Protein AF-D0NCI1-F1 (afdb_monomer_lite)

Secondary structure (DSSP, 8-state):
-GGGEEEEEEETTTTEEEEEESSHHHHHHTTT-EEEETTEEEEP---S----S-GGGG-B-TTS-B------EEEEEE---TTS-HHHHHHHHHHH--S-EEEEE-S---TT-----EEEEEESSSS--GGGTT--EEEETTEEEEEE-GGGTTPPBPTTT--BS-----

Foldseek 3Di:
DVVQFPDWDADPVVRDIDTHGPDPVVVVVQAQPWDDDPNDTDGDHDPDDPDDDDPQVPPADPVRDHPPPQQWWKKKKFACWPPNPVVVVVVVVVVQFVFDKDKAQPDDDDVPRHTRTIIMITTSDNDPRPSCVPPQWDQDVNATTGIDGCVCPPFDADRHRSDTDDPPPD

Structure (mmCIF, N/CA/C/O backbone):
data_AF-D0NCI1-F1
#
_entry.id   AF-D0NCI1-F1
#
loop_
_atom_site.group_PDB
_atom_site.id
_atom_site.type_symbol
_atom_site.label_atom_id
_atom_site.label_alt_id
_atom_site.label_comp_id
_atom_site.label_asym_id
_atom_site.label_entity_id
_atom_site.label_seq_id
_atom_site.pdbx_PDB_ins_code
_atom_site.Cartn_x
_atom_site.Cartn_y
_atom_site.Cartn_z
_atom_site.occupancy
_atom_site.B_iso_or_equiv
_atom_site.auth_seq_id
_atom_site.auth_comp_id
_atom_site.auth_asym_id
_atom_site.auth_atom_id
_atom_site.pdbx_PDB_model_num
ATOM 1 N N . MET A 1 1 ? 16.365 -16.201 -37.118 1.00 74.31 1 MET A N 1
ATOM 2 C CA . MET A 1 1 ? 15.978 -14.998 -36.344 1.00 74.31 1 MET A CA 1
ATOM 3 C C . MET A 1 1 ? 14.485 -14.977 -36.038 1.00 74.31 1 MET A C 1
ATOM 5 O O . MET A 1 1 ? 14.147 -15.007 -34.867 1.00 74.31 1 MET A O 1
ATOM 9 N N . LEU A 1 2 ? 13.597 -14.962 -37.043 1.00 81.00 2 LEU A N 1
ATOM 10 C CA . LEU A 1 2 ? 12.142 -14.866 -36.818 1.00 81.00 2 LEU A CA 1
ATOM 11 C C . LEU A 1 2 ? 11.566 -16.029 -35.993 1.00 81.00 2 LEU A C 1
ATOM 13 O O . LEU A 1 2 ? 10.721 -15.796 -35.144 1.00 81.00 2 LEU A O 1
ATOM 17 N N . SER A 1 3 ? 12.086 -17.247 -36.166 1.00 83.88 3 SER A N 1
ATOM 18 C CA . SER A 1 3 ? 11.703 -18.429 -35.376 1.00 83.88 3 SER A CA 1
ATOM 19 C C . SER A 1 3 ? 12.069 -18.355 -33.888 1.00 83.88 3 SER A C 1
ATOM 21 O O . SER A 1 3 ? 11.534 -19.116 -33.093 1.00 83.88 3 SER A O 1
ATOM 23 N N . LEU A 1 4 ? 12.989 -17.460 -33.513 1.00 85.38 4 LEU A N 1
ATOM 24 C CA . LEU A 1 4 ? 13.450 -17.261 -32.134 1.00 85.38 4 LEU A CA 1
ATOM 25 C C . LEU A 1 4 ? 12.871 -15.983 -31.514 1.00 85.38 4 LEU A C 1
ATOM 27 O O . LEU A 1 4 ? 13.030 -15.746 -30.316 1.00 85.38 4 LEU A O 1
ATOM 31 N N . ALA A 1 5 ? 12.222 -15.141 -32.322 1.00 84.62 5 ALA A N 1
ATOM 32 C CA . ALA A 1 5 ? 11.579 -13.933 -31.842 1.00 84.62 5 ALA A CA 1
ATOM 33 C C . ALA A 1 5 ? 10.303 -14.314 -31.084 1.00 84.62 5 ALA A C 1
ATOM 35 O O . ALA A 1 5 ? 9.401 -14.944 -31.627 1.00 84.62 5 ALA A O 1
ATOM 36 N N . LYS A 1 6 ? 10.217 -13.893 -29.823 1.00 88.00 6 LYS A N 1
ATOM 37 C CA . LYS A 1 6 ? 9.025 -14.045 -28.986 1.00 88.00 6 LYS A CA 1
ATOM 38 C C . LYS A 1 6 ? 7.873 -13.199 -29.514 1.00 88.00 6 LYS A C 1
ATOM 40 O O . LYS A 1 6 ? 6.718 -13.611 -29.510 1.00 88.00 6 LYS A O 1
ATOM 45 N N . THR A 1 7 ? 8.179 -11.962 -29.889 1.00 88.62 7 THR A N 1
ATOM 46 C CA . THR A 1 7 ? 7.194 -10.992 -30.367 1.00 88.62 7 THR A CA 1
ATOM 47 C C . THR A 1 7 ? 7.890 -9.997 -31.278 1.00 88.62 7 THR A C 1
ATOM 49 O O . THR A 1 7 ? 9.068 -9.690 -31.092 1.00 88.62 7 THR A O 1
ATOM 52 N N . ILE A 1 8 ? 7.159 -9.481 -32.258 1.00 89.06 8 ILE A N 1
ATOM 53 C CA . ILE A 1 8 ? 7.624 -8.429 -33.153 1.00 89.06 8 ILE A CA 1
ATOM 54 C C . ILE A 1 8 ? 6.585 -7.319 -33.099 1.00 89.06 8 ILE A C 1
ATOM 56 O O . ILE A 1 8 ? 5.395 -7.591 -33.245 1.00 89.06 8 ILE A O 1
ATOM 60 N N . SER A 1 9 ? 7.013 -6.084 -32.855 1.00 85.88 9 SER A N 1
ATOM 61 C CA . SER A 1 9 ? 6.104 -4.939 -32.835 1.00 85.88 9 SER A CA 1
ATOM 62 C C . SER A 1 9 ? 6.635 -3.786 -33.671 1.00 85.88 9 SER A C 1
ATOM 64 O O . SER A 1 9 ? 7.842 -3.582 -33.803 1.00 85.88 9 SER A O 1
ATOM 66 N N . TYR A 1 10 ? 5.710 -3.025 -34.245 1.00 85.50 10 TYR A N 1
ATOM 67 C CA . TYR A 1 10 ? 6.016 -1.806 -34.974 1.00 85.50 10 TYR A CA 1
ATOM 68 C C . TYR A 1 10 ? 5.651 -0.588 -34.125 1.00 85.50 10 TYR A C 1
ATOM 70 O O . TYR A 1 10 ? 4.520 -0.457 -33.655 1.00 85.50 10 TYR A O 1
ATOM 78 N N . ASN A 1 11 ? 6.611 0.313 -33.931 1.00 81.12 11 ASN A N 1
ATOM 79 C CA . ASN A 1 11 ? 6.400 1.600 -33.289 1.00 81.12 11 ASN A CA 1
ATOM 80 C C . ASN A 1 11 ? 6.126 2.658 -34.364 1.00 81.12 11 ASN A C 1
ATOM 82 O O . ASN A 1 11 ? 7.042 3.111 -35.050 1.00 81.12 11 ASN A O 1
ATOM 86 N N . HIS A 1 12 ? 4.865 3.071 -34.488 1.00 69.56 12 HIS A N 1
ATOM 87 C CA . HIS A 1 12 ? 4.435 4.041 -35.496 1.00 69.56 12 HIS A CA 1
ATOM 88 C C . HIS A 1 12 ? 4.996 5.455 -35.268 1.00 69.56 12 HIS A C 1
ATOM 90 O O . HIS A 1 12 ? 5.227 6.173 -36.237 1.00 69.56 12 HIS A O 1
ATOM 96 N N . VAL A 1 13 ? 5.258 5.840 -34.012 1.00 69.81 13 VAL A N 1
ATOM 97 C CA . VAL A 1 13 ? 5.786 7.168 -33.654 1.00 69.81 13 VAL A CA 1
ATOM 98 C C . VAL A 1 13 ? 7.238 7.310 -34.107 1.00 69.81 13 VAL A C 1
ATOM 100 O O . VAL A 1 13 ? 7.628 8.340 -34.646 1.00 69.81 13 VAL A O 1
ATOM 103 N N . GLN A 1 14 ? 8.038 6.260 -33.914 1.00 75.94 14 GLN A N 1
ATOM 104 C CA . GLN A 1 14 ? 9.467 6.251 -34.257 1.00 75.94 14 GLN A CA 1
ATOM 105 C C . GLN A 1 14 ? 9.765 5.606 -35.616 1.00 75.94 14 GLN A C 1
ATOM 107 O O . GLN A 1 14 ? 10.919 5.580 -36.036 1.00 75.94 14 GLN A O 1
ATOM 112 N N . ARG A 1 15 ? 8.736 5.085 -36.300 1.00 81.56 15 ARG A N 1
ATOM 113 C CA . ARG A 1 15 ? 8.846 4.311 -37.547 1.00 81.56 15 ARG A CA 1
ATOM 114 C C . ARG A 1 15 ? 9.891 3.191 -37.448 1.00 81.56 15 ARG A C 1
ATOM 116 O O . ARG A 1 15 ? 10.684 2.981 -38.362 1.00 81.56 15 ARG A O 1
ATOM 123 N N . SER A 1 16 ? 9.894 2.476 -36.322 1.00 83.50 16 SER A N 1
ATOM 124 C CA . SER A 1 16 ? 10.877 1.436 -36.003 1.00 83.50 16 SER A CA 1
ATOM 125 C C . SER A 1 16 ? 10.216 0.091 -35.736 1.00 83.50 16 SER A C 1
ATOM 127 O O . SER A 1 16 ? 9.119 0.008 -35.182 1.00 83.50 16 SER A O 1
ATOM 129 N N . LEU A 1 17 ? 10.904 -0.983 -36.114 1.00 86.12 17 LEU A N 1
ATOM 130 C CA . LEU A 1 17 ? 10.449 -2.351 -35.904 1.00 86.12 17 LEU A CA 1
ATOM 131 C C . LEU A 1 17 ? 11.303 -3.009 -34.816 1.00 86.12 17 LEU A C 1
ATOM 133 O O . LEU A 1 17 ? 12.532 -3.007 -34.887 1.00 86.12 17 LEU A O 1
ATOM 137 N N . HIS A 1 18 ? 10.645 -3.529 -33.785 1.00 89.31 18 HIS A N 1
ATOM 138 C CA . HIS A 1 18 ? 11.270 -4.085 -32.593 1.00 89.31 18 HIS A CA 1
ATOM 139 C C . HIS A 1 18 ? 11.080 -5.599 -32.558 1.00 89.31 18 HIS A C 1
ATOM 141 O O . HIS A 1 18 ? 9.957 -6.096 -32.615 1.00 89.31 18 HIS A O 1
ATOM 147 N N . PHE A 1 19 ? 12.190 -6.322 -32.422 1.00 87.38 19 PHE A N 1
ATOM 148 C CA . PHE A 1 19 ? 12.208 -7.769 -32.235 1.00 87.38 19 PHE A CA 1
ATOM 149 C C . PHE A 1 19 ? 12.490 -8.076 -30.766 1.00 87.38 19 PHE A C 1
ATOM 151 O O . PHE A 1 19 ? 13.543 -7.711 -30.243 1.00 87.38 19 PHE A O 1
ATOM 158 N N . PHE A 1 20 ? 11.553 -8.746 -30.103 1.00 86.69 20 PHE A N 1
ATOM 159 C CA . PHE A 1 20 ? 11.688 -9.165 -28.713 1.00 86.69 20 PHE A CA 1
ATOM 160 C C . PHE A 1 20 ? 12.081 -10.636 -28.663 1.00 86.69 20 PHE A C 1
ATOM 162 O O . PHE A 1 20 ? 11.433 -11.478 -29.282 1.00 86.69 20 PHE A O 1
ATOM 169 N N . PHE A 1 21 ? 13.118 -10.948 -27.893 1.00 85.81 21 PHE A N 1
ATOM 170 C CA . PHE A 1 21 ? 13.587 -12.310 -27.637 1.00 85.81 21 PHE A CA 1
ATOM 171 C C . PHE A 1 21 ? 13.337 -12.671 -26.169 1.00 85.81 21 PHE A C 1
ATOM 173 O O . PHE A 1 21 ? 13.150 -11.784 -25.334 1.00 85.81 21 PHE A O 1
ATOM 180 N N . PHE A 1 22 ? 13.294 -13.967 -25.857 1.00 79.44 22 PHE A N 1
ATOM 181 C CA . PHE A 1 22 ? 13.084 -14.436 -24.483 1.00 79.44 22 PHE A CA 1
ATOM 182 C C . PHE A 1 22 ? 14.255 -14.091 -23.565 1.00 79.44 22 PHE A C 1
ATOM 184 O O . PHE A 1 22 ? 14.048 -13.720 -22.412 1.00 79.44 22 PHE A O 1
ATOM 191 N N . ASP A 1 23 ? 15.470 -14.177 -24.090 1.00 81.94 23 ASP A N 1
ATOM 192 C CA . ASP A 1 23 ? 16.696 -13.964 -23.351 1.00 81.94 23 ASP A CA 1
ATOM 193 C C . ASP A 1 23 ? 17.629 -12.989 -24.074 1.00 81.94 23 ASP A C 1
ATOM 195 O O . ASP A 1 23 ? 17.632 -12.806 -25.298 1.00 81.94 23 ASP A O 1
ATOM 199 N N . ARG A 1 24 ? 18.453 -12.331 -23.264 1.00 75.69 24 ARG A N 1
ATOM 200 C CA . ARG A 1 24 ? 19.356 -11.285 -23.726 1.00 75.69 24 ARG A CA 1
ATOM 201 C C . ARG A 1 24 ? 20.539 -11.835 -24.524 1.00 75.69 24 ARG A C 1
ATOM 203 O O . ARG A 1 24 ? 21.058 -11.129 -25.389 1.00 75.69 24 ARG A O 1
ATOM 210 N N . ALA A 1 25 ? 20.961 -13.067 -24.240 1.00 81.12 25 ALA A N 1
ATOM 211 C CA . ALA A 1 25 ? 22.048 -13.721 -24.959 1.00 81.12 25 ALA A CA 1
ATOM 212 C C . ALA A 1 25 ? 21.638 -13.987 -26.415 1.00 81.12 25 ALA A C 1
ATOM 214 O O . ALA A 1 25 ? 22.351 -13.580 -27.335 1.00 81.12 25 ALA A O 1
ATOM 215 N N . THR A 1 26 ? 20.432 -14.518 -26.630 1.00 82.69 26 THR A N 1
ATOM 216 C CA . THR A 1 26 ? 19.831 -14.672 -27.960 1.00 82.69 26 THR A CA 1
ATOM 217 C C . THR A 1 26 ? 19.679 -13.330 -28.670 1.00 82.69 26 THR A C 1
ATOM 219 O O . THR A 1 26 ? 20.120 -13.198 -29.810 1.00 82.69 26 THR A O 1
ATOM 222 N N . ALA A 1 27 ? 19.166 -12.289 -28.002 1.00 84.62 27 ALA A N 1
ATOM 223 C CA . ALA A 1 27 ? 19.079 -10.948 -28.599 1.00 84.62 27 ALA A CA 1
ATOM 224 C C . ALA A 1 27 ? 20.453 -10.394 -29.026 1.00 84.62 27 ALA A C 1
ATOM 226 O O . ALA A 1 27 ? 20.581 -9.761 -30.075 1.00 84.62 27 ALA A O 1
ATOM 227 N N . ARG A 1 28 ? 21.501 -10.645 -28.230 1.00 84.31 28 ARG A N 1
ATOM 228 C CA . ARG A 1 28 ? 22.875 -10.224 -28.532 1.00 84.31 28 ARG A CA 1
ATOM 229 C C . ARG A 1 28 ? 23.469 -10.971 -29.724 1.00 84.31 28 ARG A C 1
ATOM 231 O O . ARG A 1 28 ? 24.196 -10.349 -30.489 1.00 84.31 28 ARG A O 1
ATOM 238 N N . SER A 1 29 ? 23.128 -12.245 -29.921 1.00 85.56 29 SER A N 1
ATOM 239 C CA . SER A 1 29 ? 23.590 -13.019 -31.085 1.00 85.56 29 SER A CA 1
ATOM 240 C C . SER A 1 29 ? 23.135 -12.425 -32.426 1.00 85.56 29 SER A C 1
ATOM 242 O O . SER A 1 29 ? 23.830 -12.561 -33.428 1.00 85.56 29 SER A O 1
ATOM 244 N N . PHE A 1 30 ? 22.009 -11.700 -32.432 1.00 85.31 30 PHE A N 1
ATOM 245 C CA . PHE A 1 30 ? 21.478 -11.014 -33.614 1.00 85.31 30 PHE A CA 1
ATOM 246 C C . PHE A 1 30 ? 21.868 -9.532 -33.694 1.00 85.31 30 PHE A C 1
ATOM 248 O O . PHE A 1 30 ? 21.412 -8.813 -34.588 1.00 85.31 30 PHE A O 1
ATOM 255 N N . GLN A 1 31 ? 22.721 -9.049 -32.785 1.00 82.94 31 GLN A N 1
ATOM 256 C CA . GLN A 1 31 ? 23.261 -7.699 -32.877 1.00 82.94 31 GLN A CA 1
ATOM 257 C C . GLN A 1 31 ? 24.064 -7.559 -34.174 1.00 82.94 31 GLN A C 1
ATOM 259 O O . GLN A 1 31 ? 24.855 -8.428 -34.521 1.00 82.94 31 GLN A O 1
ATOM 264 N N . ALA A 1 32 ? 23.884 -6.437 -34.872 1.00 82.06 32 ALA A N 1
ATOM 265 C CA . ALA A 1 32 ? 24.554 -6.126 -36.131 1.00 82.06 32 ALA A CA 1
ATOM 266 C C . ALA A 1 32 ? 24.188 -7.007 -37.337 1.00 82.06 32 ALA A C 1
ATOM 268 O O . ALA A 1 32 ? 24.761 -6.796 -38.405 1.00 82.06 32 ALA A O 1
ATOM 269 N N . VAL A 1 33 ? 23.208 -7.906 -37.213 1.00 88.25 33 VAL A N 1
ATOM 270 C CA . VAL A 1 33 ? 22.662 -8.625 -38.369 1.00 88.25 33 VAL A CA 1
ATOM 271 C C . VAL A 1 33 ? 22.046 -7.625 -39.347 1.00 88.25 33 VAL A C 1
ATOM 273 O O . VAL A 1 33 ? 21.329 -6.699 -38.952 1.00 88.25 33 VAL A O 1
ATOM 276 N N . GLN A 1 34 ? 22.365 -7.808 -40.624 1.00 88.19 34 GLN A N 1
ATOM 277 C CA . GLN A 1 34 ? 21.846 -7.008 -41.724 1.00 88.19 34 GLN A CA 1
ATOM 278 C C . GLN A 1 34 ? 20.549 -7.629 -42.241 1.00 88.19 34 GLN A C 1
ATOM 280 O O . GLN A 1 34 ? 20.514 -8.800 -42.612 1.00 88.19 34 GLN A O 1
ATOM 285 N N . VAL A 1 35 ? 19.482 -6.837 -42.253 1.00 83.94 35 VAL A N 1
ATOM 286 C CA . VAL A 1 35 ? 18.160 -7.235 -42.727 1.00 83.94 35 VAL A CA 1
ATOM 287 C C . VAL A 1 35 ? 17.830 -6.406 -43.968 1.00 83.94 35 VAL A C 1
ATOM 289 O O . VAL A 1 35 ? 17.638 -5.191 -43.853 1.00 83.94 35 VAL A O 1
ATOM 292 N N . PRO A 1 36 ? 17.775 -7.022 -45.160 1.00 86.19 36 PRO A N 1
ATOM 293 C CA . PRO A 1 36 ? 17.318 -6.334 -46.356 1.00 86.19 36 PRO A CA 1
ATOM 294 C C . PRO A 1 36 ? 15.801 -6.119 -46.281 1.00 86.19 36 PRO A C 1
ATOM 296 O O . PRO A 1 36 ? 15.037 -7.061 -46.074 1.00 86.19 36 PRO A O 1
ATOM 299 N N . PHE A 1 37 ? 15.355 -4.877 -46.456 1.00 81.50 37 PHE A N 1
ATOM 300 C CA . PHE A 1 37 ? 13.943 -4.502 -46.471 1.00 81.50 37 PHE A CA 1
ATOM 301 C C . PHE A 1 37 ? 13.724 -3.315 -47.418 1.00 81.50 37 PHE A C 1
ATOM 303 O O . PHE A 1 37 ? 14.431 -2.316 -47.336 1.00 81.50 37 PHE A O 1
ATOM 310 N N . HIS A 1 38 ? 12.771 -3.428 -48.351 1.00 77.81 38 HIS A N 1
ATOM 311 C CA . HIS A 1 38 ? 12.455 -2.387 -49.347 1.00 77.81 38 HIS A CA 1
ATOM 312 C C . HIS A 1 38 ? 13.682 -1.748 -50.033 1.00 77.81 38 HIS A C 1
ATOM 314 O O . HIS A 1 38 ? 13.825 -0.531 -50.084 1.00 77.81 38 HIS A O 1
ATOM 320 N N . ARG A 1 39 ? 14.574 -2.579 -50.594 1.00 83.44 39 ARG A N 1
ATOM 321 C CA . ARG A 1 39 ? 15.805 -2.147 -51.299 1.00 83.44 39 ARG A CA 1
ATOM 322 C C . ARG A 1 39 ? 16.815 -1.377 -50.430 1.00 83.44 39 ARG A C 1
ATOM 324 O O . ARG A 1 39 ? 17.798 -0.872 -50.959 1.00 83.44 39 ARG A O 1
ATOM 331 N N . MET A 1 40 ? 16.615 -1.330 -49.115 1.00 81.25 40 MET A N 1
ATOM 332 C CA . MET A 1 40 ? 17.569 -0.808 -48.141 1.00 81.25 40 MET A CA 1
ATOM 333 C C . MET A 1 40 ? 18.028 -1.924 -47.202 1.00 81.25 40 MET A C 1
ATOM 335 O O . MET A 1 40 ? 17.304 -2.887 -46.946 1.00 81.25 40 MET A O 1
ATOM 339 N N . VAL A 1 41 ? 19.252 -1.813 -46.692 1.00 86.19 41 VAL A N 1
ATOM 340 C CA . VAL A 1 41 ? 19.798 -2.755 -45.711 1.00 86.19 41 VAL A CA 1
ATOM 341 C C . VAL A 1 41 ? 19.765 -2.091 -44.345 1.00 86.19 41 VAL A C 1
ATOM 343 O O . VAL A 1 41 ? 20.444 -1.093 -44.113 1.00 86.19 41 VAL A O 1
ATOM 346 N N . TYR A 1 42 ? 18.977 -2.655 -43.434 1.00 85.88 42 TYR A N 1
ATOM 347 C CA . TYR A 1 42 ? 18.884 -2.185 -42.058 1.00 85.88 42 TYR A CA 1
ATOM 348 C C . TYR A 1 42 ? 19.775 -3.028 -41.160 1.00 85.88 42 TYR A C 1
ATOM 350 O O . TYR A 1 42 ? 19.826 -4.251 -41.278 1.00 85.88 42 TYR A O 1
ATOM 358 N N . ARG A 1 43 ? 20.472 -2.381 -40.230 1.00 87.00 43 ARG A N 1
ATOM 359 C CA . ARG A 1 43 ? 21.286 -3.068 -39.228 1.00 87.00 43 ARG A CA 1
ATOM 360 C C . ARG A 1 43 ? 20.509 -3.168 -37.926 1.00 87.00 43 ARG A C 1
ATOM 362 O O . ARG A 1 43 ? 20.069 -2.151 -37.393 1.00 87.00 43 ARG A O 1
ATOM 369 N N . LEU A 1 44 ? 20.385 -4.377 -37.387 1.00 85.88 44 LEU A N 1
ATOM 370 C CA . LEU A 1 44 ? 19.754 -4.569 -36.087 1.00 85.88 44 LEU A CA 1
ATOM 371 C C . LEU A 1 44 ? 20.642 -4.022 -34.970 1.00 85.88 44 LEU A C 1
ATOM 373 O O . LEU A 1 44 ? 21.816 -4.385 -34.834 1.00 85.88 44 LEU A O 1
ATOM 377 N N . LEU A 1 45 ? 20.056 -3.146 -34.158 1.00 83.50 45 LEU A N 1
ATOM 378 C CA . LEU A 1 45 ? 20.694 -2.550 -32.995 1.00 83.50 45 LEU A CA 1
ATOM 379 C C . LEU A 1 45 ? 20.151 -3.208 -31.731 1.00 83.50 45 LEU A C 1
ATOM 381 O O . LEU A 1 45 ? 18.943 -3.247 -31.502 1.00 83.50 45 LEU A O 1
ATOM 385 N N . ASN A 1 46 ? 21.058 -3.702 -30.891 1.00 82.81 46 ASN A N 1
ATOM 386 C CA . ASN A 1 46 ? 20.691 -4.137 -29.555 1.00 82.81 46 ASN A CA 1
ATOM 387 C C . ASN A 1 46 ? 20.554 -2.896 -28.663 1.00 82.81 46 ASN A C 1
ATOM 389 O O . ASN A 1 46 ? 21.539 -2.220 -28.379 1.00 82.81 46 ASN A O 1
ATOM 393 N N . VAL A 1 47 ? 19.328 -2.596 -28.237 1.00 77.44 47 VAL A N 1
ATOM 394 C CA . VAL A 1 47 ? 19.016 -1.423 -27.401 1.00 77.44 47 VAL A CA 1
ATOM 395 C C . VAL A 1 47 ? 19.548 -1.590 -25.967 1.00 77.44 47 VAL A C 1
ATOM 397 O O . VAL A 1 47 ? 19.664 -0.622 -25.215 1.00 77.44 47 VAL A O 1
ATOM 400 N N . HIS A 1 48 ? 19.907 -2.808 -25.559 1.00 70.88 48 HIS A N 1
ATOM 401 C CA . HIS A 1 48 ? 20.357 -3.075 -24.203 1.00 70.88 48 HIS A CA 1
ATOM 402 C C . HIS A 1 48 ? 21.860 -2.758 -24.019 1.00 70.88 48 HIS A C 1
ATOM 404 O O . HIS A 1 48 ? 22.715 -3.407 -24.618 1.00 70.88 48 HIS A O 1
ATOM 410 N N . ARG A 1 49 ? 22.199 -1.830 -23.109 1.00 62.72 49 ARG A N 1
ATOM 411 C CA . ARG A 1 49 ? 23.587 -1.431 -22.754 1.00 62.72 49 ARG A CA 1
ATOM 412 C C . ARG A 1 49 ? 24.431 -2.590 -22.206 1.00 62.72 49 ARG A C 1
ATOM 414 O O . ARG A 1 49 ? 23.893 -3.277 -21.348 1.00 62.72 49 ARG A O 1
ATOM 421 N N . PRO A 1 50 ? 25.709 -2.781 -22.588 1.00 64.25 50 PRO A N 1
ATOM 422 C CA . PRO A 1 50 ? 26.548 -3.899 -22.123 1.00 64.25 50 PRO A CA 1
ATOM 423 C C . PRO A 1 50 ? 26.423 -4.153 -20.614 1.00 64.25 50 PRO A C 1
ATOM 425 O O . PRO A 1 50 ? 26.270 -3.208 -19.844 1.00 64.25 50 PRO A O 1
ATOM 428 N N . ASP A 1 51 ? 26.421 -5.427 -20.206 1.00 58.75 51 ASP A N 1
ATOM 429 C CA . ASP A 1 51 ? 26.238 -5.828 -18.807 1.00 58.75 51 ASP A CA 1
ATOM 430 C C . ASP A 1 51 ? 27.388 -5.302 -17.934 1.00 58.75 51 ASP A C 1
ATOM 432 O O . ASP A 1 51 ? 28.411 -5.958 -17.768 1.00 58.75 51 ASP A O 1
ATOM 436 N N . THR A 1 52 ? 27.226 -4.106 -17.373 1.00 55.44 52 THR A N 1
ATOM 437 C CA . THR A 1 52 ? 28.131 -3.539 -16.373 1.00 55.44 52 THR A CA 1
ATOM 438 C C . THR A 1 52 ? 27.473 -3.587 -14.997 1.00 55.44 52 THR A C 1
ATOM 440 O O . THR A 1 52 ? 26.437 -2.970 -14.750 1.00 55.44 52 THR A O 1
ATOM 443 N N . GLY A 1 53 ? 28.088 -4.354 -14.093 1.00 60.81 53 GLY A N 1
ATOM 444 C CA . GLY A 1 53 ? 27.740 -4.409 -12.673 1.00 60.81 53 GLY A CA 1
ATOM 445 C C . GLY A 1 53 ? 26.554 -5.306 -12.295 1.00 60.81 53 GLY A C 1
ATOM 446 O O . GLY A 1 53 ? 25.887 -5.929 -13.126 1.00 60.81 53 GLY A O 1
ATOM 447 N N . SER A 1 54 ? 26.302 -5.367 -10.985 1.00 58.56 54 SER A N 1
ATOM 448 C CA . SER A 1 54 ? 25.182 -6.089 -10.369 1.00 58.56 54 SER A CA 1
ATOM 449 C C . SER A 1 54 ? 23.841 -5.679 -10.988 1.00 58.56 54 SER A C 1
ATOM 451 O O . SER A 1 54 ? 23.623 -4.509 -11.302 1.00 58.56 54 SER A O 1
ATOM 453 N N . VAL A 1 55 ? 22.924 -6.637 -11.162 1.00 53.56 55 VAL A N 1
ATOM 454 C CA . VAL A 1 55 ? 21.547 -6.403 -11.649 1.00 53.56 55 VAL A CA 1
ATOM 455 C C . VAL A 1 55 ? 20.839 -5.323 -10.816 1.00 53.56 55 VAL A C 1
ATOM 457 O O . VAL A 1 55 ? 20.099 -4.504 -11.360 1.00 53.56 55 VAL A O 1
ATOM 460 N N . TRP A 1 56 ? 21.161 -5.244 -9.523 1.00 52.50 56 TRP A N 1
ATOM 461 C CA . TRP A 1 56 ? 20.650 -4.247 -8.581 1.00 52.50 56 TRP A CA 1
ATOM 462 C C . TRP A 1 56 ? 21.156 -2.821 -8.848 1.00 52.50 56 TRP A C 1
ATOM 464 O O . TRP A 1 56 ? 20.442 -1.858 -8.593 1.00 52.50 56 TRP A O 1
ATOM 474 N N . GLY A 1 57 ? 22.344 -2.660 -9.441 1.00 53.94 57 GLY A N 1
ATOM 475 C CA . GLY A 1 57 ? 22.911 -1.349 -9.787 1.00 53.94 57 GLY A CA 1
ATOM 476 C C . GLY A 1 57 ? 22.278 -0.690 -11.019 1.00 53.94 57 GLY A C 1
ATOM 477 O O . GLY A 1 57 ? 22.640 0.429 -11.372 1.00 53.94 57 GLY A O 1
ATOM 478 N N . ARG A 1 58 ? 21.351 -1.382 -11.695 1.00 55.78 58 ARG A N 1
ATOM 479 C CA . ARG A 1 58 ? 20.786 -0.979 -12.994 1.00 55.78 58 ARG A CA 1
ATOM 480 C C . ARG A 1 58 ? 19.361 -0.430 -12.913 1.00 55.78 58 ARG A C 1
ATOM 482 O O . ARG A 1 58 ? 18.817 -0.020 -13.936 1.00 55.78 58 ARG A O 1
ATOM 489 N N . GLN A 1 59 ? 18.762 -0.389 -11.724 1.00 53.72 59 GLN A N 1
ATOM 490 C CA . GLN A 1 59 ? 17.451 0.224 -11.495 1.00 53.72 59 GLN A CA 1
ATOM 491 C C . GLN A 1 59 ? 17.584 1.747 -11.321 1.00 53.72 59 GLN A C 1
ATOM 493 O O . GLN A 1 59 ? 17.398 2.292 -10.237 1.00 53.72 59 GLN A O 1
ATOM 498 N N . LEU A 1 60 ? 17.944 2.436 -12.403 1.00 55.56 60 LEU A N 1
ATOM 499 C CA . LEU A 1 60 ? 17.962 3.899 -12.477 1.00 55.56 60 LEU A CA 1
ATOM 500 C C . LEU A 1 60 ? 16.830 4.367 -13.395 1.00 55.56 60 LEU A C 1
ATOM 502 O O . LEU A 1 60 ? 16.549 3.735 -14.419 1.00 55.56 60 LEU A O 1
ATOM 506 N N . ARG A 1 61 ? 16.175 5.478 -13.046 1.00 49.66 61 ARG A N 1
ATOM 507 C CA . ARG A 1 61 ? 15.198 6.129 -13.932 1.00 49.66 61 ARG A CA 1
ATOM 508 C C . ARG A 1 61 ? 15.940 6.813 -15.095 1.00 49.66 61 ARG A C 1
ATOM 510 O O . ARG A 1 61 ? 17.166 6.925 -15.091 1.00 49.66 61 ARG A O 1
ATOM 517 N N . ARG A 1 62 ? 15.209 7.278 -16.118 1.00 47.84 62 ARG A N 1
ATOM 518 C CA . ARG A 1 62 ? 15.782 7.973 -17.298 1.00 47.84 62 ARG A CA 1
ATOM 519 C C . ARG A 1 62 ? 16.647 9.198 -16.954 1.00 47.84 62 ARG A C 1
ATOM 521 O O . ARG A 1 62 ? 17.440 9.597 -17.796 1.00 47.84 62 ARG A O 1
ATOM 528 N N . ASP A 1 63 ? 16.495 9.760 -15.758 1.00 52.81 63 ASP A N 1
ATOM 529 C CA . ASP A 1 63 ? 17.201 10.941 -15.243 1.00 52.81 63 ASP A CA 1
ATOM 530 C C . ASP A 1 63 ? 18.461 10.613 -14.409 1.00 52.81 63 ASP A C 1
ATOM 532 O O . ASP A 1 63 ? 19.122 11.522 -13.919 1.00 52.81 63 ASP A O 1
ATOM 536 N N . GLY A 1 64 ? 18.827 9.333 -14.249 1.00 51.47 64 GLY A N 1
ATOM 537 C CA . GLY A 1 64 ? 20.027 8.925 -13.506 1.00 51.47 64 GLY A CA 1
ATOM 538 C C . GLY A 1 64 ? 19.882 8.946 -11.981 1.00 51.47 64 GLY A C 1
ATOM 539 O O . GLY A 1 64 ? 20.844 8.633 -11.279 1.00 51.47 64 GLY A O 1
ATOM 540 N N . THR A 1 65 ? 18.694 9.247 -11.452 1.00 48.97 65 THR A N 1
ATOM 541 C CA . THR A 1 65 ? 18.432 9.156 -10.012 1.00 48.97 65 THR A CA 1
ATOM 542 C C . THR A 1 65 ? 18.196 7.705 -9.583 1.00 48.97 65 THR A C 1
ATOM 544 O O . THR A 1 65 ? 17.591 6.898 -10.304 1.00 48.97 65 THR A O 1
ATOM 547 N N . ARG A 1 66 ? 18.710 7.347 -8.397 1.00 51.56 66 ARG A N 1
ATOM 548 C CA . ARG A 1 66 ? 18.353 6.089 -7.725 1.00 51.56 66 ARG A CA 1
ATOM 549 C C . ARG A 1 66 ? 16.864 6.147 -7.399 1.00 51.56 66 ARG A C 1
ATOM 551 O O . ARG A 1 66 ? 16.409 7.151 -6.860 1.00 51.56 66 ARG A O 1
ATOM 558 N N . VAL A 1 67 ? 16.118 5.077 -7.679 1.00 50.56 67 VAL A N 1
ATOM 559 C CA . VAL A 1 67 ? 14.798 4.906 -7.060 1.00 50.56 67 VAL A CA 1
ATOM 560 C C . VAL A 1 67 ? 15.051 4.869 -5.559 1.00 50.56 67 VAL A C 1
ATOM 562 O O . VAL A 1 67 ? 15.682 3.931 -5.072 1.00 50.56 67 VAL A O 1
ATOM 565 N N . THR A 1 68 ? 14.651 5.917 -4.842 1.00 48.38 68 THR A N 1
ATOM 566 C CA . THR A 1 68 ? 14.752 5.957 -3.387 1.00 48.38 68 THR A CA 1
ATOM 567 C C . THR A 1 68 ? 14.001 4.747 -2.855 1.00 48.38 68 THR A C 1
ATOM 569 O O . THR A 1 68 ? 12.787 4.624 -3.016 1.00 48.38 68 THR A O 1
ATOM 572 N N . ALA A 1 69 ? 14.751 3.800 -2.301 1.00 51.69 69 ALA A N 1
ATOM 573 C CA . ALA A 1 69 ? 14.229 2.598 -1.686 1.00 51.69 69 ALA A CA 1
ATOM 574 C C . ALA A 1 69 ? 13.642 2.961 -0.318 1.00 51.69 69 ALA A C 1
ATOM 576 O O . ALA A 1 69 ? 14.210 2.659 0.721 1.00 51.69 69 ALA A O 1
ATOM 577 N N . GLN A 1 70 ? 12.500 3.635 -0.339 1.00 51.22 70 GLN A N 1
ATOM 578 C CA . GLN A 1 70 ? 11.516 3.548 0.725 1.00 51.22 70 GLN A CA 1
ATOM 579 C C . GLN A 1 70 ? 10.194 3.244 0.036 1.00 51.22 70 GLN A C 1
ATOM 581 O O . GLN A 1 70 ? 9.420 4.123 -0.324 1.00 51.22 70 GLN A O 1
ATOM 586 N N . ARG A 1 71 ? 9.985 1.959 -0.258 1.00 67.81 71 ARG A N 1
ATOM 587 C CA . ARG A 1 71 ? 8.622 1.471 -0.427 1.00 67.81 71 ARG A CA 1
ATOM 588 C C . ARG A 1 71 ? 8.127 1.344 0.999 1.00 67.81 71 ARG A C 1
ATOM 590 O O . ARG A 1 71 ? 8.579 0.449 1.689 1.00 67.81 71 ARG A O 1
ATOM 597 N N . HIS A 1 72 ? 7.351 2.302 1.469 1.00 84.12 72 HIS A N 1
ATOM 598 C CA . HIS A 1 72 ? 6.538 2.089 2.655 1.00 84.12 72 HIS A CA 1
ATOM 599 C C . HIS A 1 72 ? 5.341 1.240 2.252 1.00 84.12 72 HIS A C 1
ATOM 601 O O . HIS A 1 72 ? 4.868 1.334 1.113 1.00 84.12 72 HIS A O 1
ATOM 607 N N . TYR A 1 73 ? 4.879 0.381 3.150 1.00 88.44 73 TYR A N 1
ATOM 608 C CA . TYR A 1 73 ? 3.633 -0.332 2.935 1.00 88.44 73 TYR A CA 1
ATOM 609 C C . TYR A 1 73 ? 2.479 0.521 3.448 1.00 88.44 73 TYR A C 1
ATOM 611 O O . TYR A 1 73 ? 2.412 0.858 4.627 1.00 88.44 73 TYR A O 1
ATOM 619 N N . GLU A 1 74 ? 1.574 0.882 2.546 1.00 92.31 74 GLU A N 1
ATOM 620 C CA . GLU A 1 74 ? 0.489 1.815 2.834 1.00 92.31 74 GLU A CA 1
ATOM 621 C C . GLU A 1 74 ? -0.847 1.077 2.910 1.00 92.31 74 GLU A C 1
ATOM 623 O O . GLU A 1 74 ? -1.179 0.292 2.021 1.00 92.31 74 GLU A O 1
ATOM 628 N N . ILE A 1 75 ? -1.629 1.325 3.956 1.00 92.44 75 ILE A N 1
ATOM 629 C CA . ILE A 1 75 ? -2.969 0.761 4.131 1.00 92.44 75 ILE A CA 1
ATOM 630 C C . ILE A 1 75 ? -3.942 1.909 4.355 1.00 92.44 75 ILE A C 1
ATOM 632 O O . ILE A 1 75 ? -3.748 2.725 5.251 1.00 92.44 75 ILE A O 1
ATOM 636 N N . GLU A 1 76 ? -5.014 1.949 3.573 1.00 92.75 76 GLU A N 1
ATOM 637 C CA . GLU A 1 76 ? -6.132 2.857 3.833 1.00 92.75 76 GLU A CA 1
ATOM 638 C C . GLU A 1 76 ? -7.114 2.165 4.791 1.00 92.75 76 GLU A C 1
ATOM 640 O O . GLU A 1 76 ? -7.584 1.054 4.526 1.00 92.75 76 GLU A O 1
ATOM 645 N N . ILE A 1 77 ? -7.424 2.815 5.909 1.00 92.94 77 ILE A N 1
ATOM 646 C CA . ILE A 1 77 ? -8.357 2.346 6.932 1.00 92.94 77 ILE A CA 1
ATOM 647 C C . ILE A 1 77 ? -9.634 3.177 6.844 1.00 92.94 77 ILE A C 1
ATOM 649 O O . ILE A 1 77 ? -9.646 4.363 7.167 1.00 92.94 77 ILE A O 1
ATOM 653 N N . TYR A 1 78 ? -10.721 2.536 6.436 1.00 90.62 78 TYR A N 1
ATOM 654 C CA . TYR A 1 78 ? -12.036 3.149 6.288 1.00 90.62 78 TYR A CA 1
ATOM 655 C C . TYR A 1 78 ? -12.877 2.998 7.561 1.00 90.62 78 TYR A C 1
ATOM 657 O O . TYR A 1 78 ? -12.670 2.083 8.365 1.00 90.62 78 TYR A O 1
ATOM 665 N N . ASN A 1 79 ? -13.900 3.847 7.678 1.00 88.44 79 ASN A N 1
ATOM 666 C CA . ASN A 1 79 ? -14.869 3.921 8.779 1.00 88.44 79 ASN A CA 1
ATOM 667 C C . ASN A 1 79 ? -14.289 4.405 10.119 1.00 88.44 79 ASN A C 1
ATOM 669 O O . ASN A 1 79 ? -14.897 4.183 11.173 1.00 88.44 79 ASN A O 1
ATOM 673 N N . ILE A 1 80 ? -13.149 5.100 10.106 1.00 86.00 80 ILE A N 1
ATOM 674 C CA . ILE A 1 80 ? -12.645 5.782 11.303 1.00 86.00 80 ILE A CA 1
ATOM 675 C C . ILE A 1 80 ? -13.458 7.057 11.493 1.00 86.00 80 ILE A C 1
ATOM 677 O O . ILE A 1 80 ? -13.230 8.056 10.834 1.00 86.00 80 ILE A O 1
ATOM 681 N N . THR A 1 81 ? -14.439 7.009 12.391 1.00 80.00 81 THR A N 1
ATOM 682 C CA . THR A 1 81 ? -15.287 8.168 12.721 1.00 80.00 81 THR A CA 1
ATOM 683 C C . THR A 1 81 ? -14.630 9.070 13.768 1.00 80.00 81 THR A C 1
ATOM 685 O O . THR A 1 81 ? -13.772 8.606 14.515 1.00 80.00 81 THR A O 1
ATOM 688 N N . ARG A 1 82 ? -15.141 10.297 13.959 1.00 75.12 82 ARG A N 1
ATOM 689 C CA . ARG A 1 82 ? -14.716 11.221 15.038 1.00 75.12 82 ARG A CA 1
ATOM 690 C C . ARG A 1 82 ? -14.832 10.667 16.469 1.00 75.12 82 ARG A C 1
ATOM 692 O O . ARG A 1 82 ? -14.286 11.244 17.398 1.00 75.12 82 ARG A O 1
ATOM 699 N N . PHE A 1 83 ? -15.625 9.612 16.659 1.00 77.50 83 PHE A N 1
ATOM 700 C CA . PHE A 1 83 ? -15.812 8.948 17.955 1.00 77.50 83 PHE A CA 1
ATOM 701 C C . PHE A 1 83 ? -14.850 7.776 18.155 1.00 77.50 83 PHE A C 1
ATOM 703 O O . PHE A 1 83 ? -14.846 7.148 19.211 1.00 77.50 83 PHE A O 1
ATOM 710 N N . THR A 1 84 ? -14.062 7.450 17.133 1.00 81.56 84 THR A N 1
ATOM 711 C CA . THR A 1 84 ? -12.981 6.481 17.250 1.00 81.56 84 THR A CA 1
ATOM 712 C C . THR A 1 84 ? -11.871 7.151 18.038 1.00 81.56 84 THR A C 1
ATOM 714 O O . THR A 1 84 ? -11.332 8.166 17.607 1.00 81.56 84 THR A O 1
ATOM 717 N N . ASP A 1 85 ? -11.533 6.598 19.198 1.00 85.94 85 ASP A N 1
ATOM 718 C CA . ASP A 1 85 ? -10.333 7.008 19.920 1.00 85.94 85 ASP A CA 1
ATOM 719 C C . ASP A 1 85 ? -9.110 6.553 19.112 1.00 85.94 85 ASP A C 1
ATOM 721 O O . ASP A 1 85 ? -8.679 5.398 19.191 1.00 85.94 85 ASP A O 1
ATOM 725 N N . VAL A 1 86 ? -8.608 7.457 18.268 1.00 85.88 86 VAL A N 1
ATOM 726 C CA . VAL A 1 86 ? -7.474 7.195 17.376 1.00 85.88 86 VAL A CA 1
ATOM 727 C C . VAL A 1 86 ? -6.216 6.890 18.185 1.00 85.88 86 VAL A C 1
ATOM 729 O O . VAL A 1 86 ? -5.449 6.019 17.792 1.00 85.88 86 VAL A O 1
ATOM 732 N N . GLY A 1 87 ? -6.038 7.514 19.354 1.00 89.44 87 GLY A N 1
ATOM 733 C CA . GLY A 1 87 ? -4.916 7.222 20.246 1.00 89.44 87 GLY A CA 1
ATOM 734 C C . GLY A 1 87 ? -4.920 5.766 20.711 1.00 89.44 87 GLY A C 1
ATOM 735 O O . GLY A 1 87 ? -3.897 5.087 20.631 1.00 89.44 87 GLY A O 1
ATOM 736 N N . ARG A 1 88 ? -6.086 5.241 21.116 1.00 92.25 88 ARG A N 1
ATOM 737 C CA . ARG A 1 88 ? -6.234 3.814 21.461 1.00 92.25 88 ARG A CA 1
ATOM 738 C C . ARG A 1 88 ? -6.055 2.892 20.265 1.00 92.25 88 ARG A C 1
ATOM 740 O O . ARG A 1 88 ? -5.470 1.825 20.425 1.00 92.25 88 ARG A O 1
ATOM 747 N N . LEU A 1 89 ? -6.559 3.273 19.093 1.00 91.25 89 LEU A N 1
ATOM 748 C CA . LEU A 1 89 ? -6.380 2.484 17.873 1.00 91.25 89 LEU A CA 1
ATOM 749 C C . LEU A 1 89 ? -4.896 2.389 17.495 1.00 91.25 89 LEU A C 1
ATOM 751 O O . LEU A 1 89 ? -4.407 1.299 17.215 1.00 91.25 89 LEU A O 1
ATOM 755 N N . VAL A 1 90 ? -4.167 3.505 17.555 1.00 93.44 90 VAL A N 1
ATOM 756 C CA . VAL A 1 90 ? -2.722 3.548 17.306 1.00 93.44 90 VAL A CA 1
ATOM 757 C C . VAL A 1 90 ? -1.973 2.710 18.337 1.00 93.44 90 VAL A C 1
ATOM 759 O O . VAL A 1 90 ? -1.161 1.883 17.943 1.00 93.44 90 VAL A O 1
ATOM 762 N N . ALA A 1 91 ? -2.278 2.846 19.631 1.00 94.56 91 ALA A N 1
ATOM 763 C CA . ALA A 1 91 ? -1.645 2.040 20.677 1.00 94.56 91 ALA A CA 1
ATOM 764 C C . ALA A 1 91 ? -1.897 0.533 20.481 1.00 94.56 91 ALA A C 1
ATOM 766 O O . ALA A 1 91 ? -0.982 -0.276 20.623 1.00 94.56 91 ALA A O 1
ATOM 767 N N . TYR A 1 92 ? -3.120 0.156 20.092 1.00 94.06 92 TYR A N 1
ATOM 768 C CA . TYR A 1 92 ? -3.461 -1.222 19.747 1.00 94.06 92 TYR A CA 1
ATOM 769 C C . TYR A 1 92 ? -2.634 -1.731 18.560 1.00 94.06 92 TYR A C 1
ATOM 771 O O . TYR A 1 92 ? -2.038 -2.802 18.629 1.00 94.06 92 TYR A O 1
ATOM 779 N N . LEU A 1 93 ? -2.542 -0.952 17.481 1.00 93.56 93 LEU A N 1
ATOM 780 C CA . LEU A 1 93 ? -1.749 -1.326 16.311 1.00 93.56 93 LEU A CA 1
ATOM 781 C C . LEU A 1 93 ? -0.247 -1.383 16.635 1.00 93.56 93 LEU A C 1
ATOM 783 O O . LEU A 1 93 ? 0.417 -2.311 16.192 1.00 93.56 93 LEU A O 1
ATOM 787 N N . GLN A 1 94 ? 0.280 -0.479 17.465 1.00 94.12 94 GLN A N 1
ATOM 788 C CA . GLN A 1 94 ? 1.673 -0.496 17.944 1.00 94.12 94 GLN A CA 1
ATOM 789 C C . GLN A 1 94 ? 2.001 -1.730 18.783 1.00 94.12 94 GLN A C 1
ATOM 791 O O . GLN A 1 94 ? 3.128 -2.213 18.747 1.00 94.12 94 GLN A O 1
ATOM 796 N N . GLN A 1 95 ? 1.029 -2.265 19.521 1.00 94.38 95 GLN A N 1
ATOM 797 C CA . GLN A 1 95 ? 1.218 -3.503 20.273 1.00 94.38 95 GLN A CA 1
ATOM 798 C C . GLN A 1 95 ? 1.352 -4.732 19.356 1.00 94.38 95 GLN A C 1
ATOM 800 O O . GLN A 1 95 ? 1.976 -5.720 19.743 1.00 94.38 95 GLN A O 1
ATOM 805 N N . HIS A 1 96 ? 0.765 -4.691 18.156 1.00 92.00 96 HIS A N 1
ATOM 806 C CA . HIS A 1 96 ? 0.668 -5.843 17.255 1.00 92.00 96 HIS A CA 1
ATOM 807 C C . HIS A 1 96 ? 1.541 -5.747 15.994 1.00 92.00 96 HIS A C 1
ATOM 809 O O . HIS A 1 96 ? 1.848 -6.771 15.385 1.00 92.00 96 HIS A O 1
ATOM 815 N N . ILE A 1 97 ? 1.957 -4.546 15.599 1.00 91.81 97 ILE A N 1
ATOM 816 C CA . ILE A 1 97 ? 2.851 -4.293 14.469 1.00 91.81 97 ILE A CA 1
ATOM 817 C C . ILE A 1 97 ? 4.254 -4.053 15.025 1.00 91.81 97 ILE A C 1
ATOM 819 O O . ILE A 1 97 ? 4.490 -3.095 15.753 1.00 91.81 97 ILE A O 1
ATOM 823 N N . ALA A 1 98 ? 5.192 -4.938 14.680 1.00 88.69 98 ALA A N 1
ATOM 824 C CA . ALA A 1 98 ? 6.568 -4.875 15.178 1.00 88.69 98 ALA A CA 1
ATOM 825 C C . ALA A 1 98 ? 7.373 -3.695 14.604 1.00 88.69 98 ALA A C 1
ATOM 827 O O . ALA A 1 98 ? 8.359 -3.255 15.196 1.00 88.69 98 ALA A O 1
ATOM 828 N N . THR A 1 99 ? 6.985 -3.211 13.429 1.00 87.94 99 THR A N 1
ATOM 829 C CA . THR A 1 99 ? 7.654 -2.134 12.708 1.00 87.94 99 THR A CA 1
ATOM 830 C C . THR A 1 99 ? 7.071 -0.779 13.086 1.00 87.94 99 THR A C 1
ATOM 832 O O . THR A 1 99 ? 5.912 -0.645 13.481 1.00 87.94 99 THR A O 1
ATOM 835 N N . LYS A 1 100 ? 7.896 0.265 12.981 1.00 91.31 100 LYS A N 1
ATOM 836 C CA . LYS A 1 100 ? 7.414 1.627 13.184 1.00 91.31 100 LYS A CA 1
ATOM 837 C C . LYS A 1 100 ? 6.491 1.999 12.026 1.00 91.31 100 LYS A C 1
ATOM 839 O O . LYS A 1 100 ? 6.857 1.824 10.868 1.00 91.31 100 LYS A O 1
ATOM 844 N N . PHE A 1 101 ? 5.341 2.574 12.349 1.00 93.56 101 PHE A N 1
ATOM 845 C CA . PHE A 1 101 ? 4.404 3.105 11.370 1.00 93.56 101 PHE A CA 1
ATOM 846 C C . PHE A 1 101 ? 3.938 4.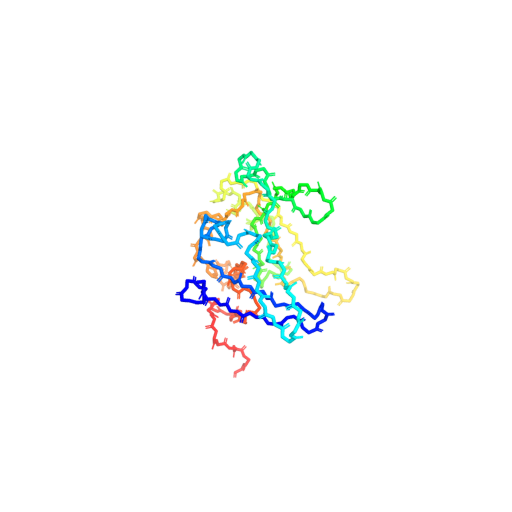502 11.773 1.00 93.56 101 PHE A C 1
ATOM 848 O O . PHE A 1 101 ? 4.045 4.909 12.934 1.00 93.56 101 PHE A O 1
ATOM 855 N N . GLU A 1 102 ? 3.412 5.218 10.793 1.00 93.62 102 GLU A N 1
ATOM 856 C CA . GLU A 1 102 ? 2.750 6.508 10.951 1.00 93.62 102 GLU A CA 1
ATOM 857 C C . GLU A 1 102 ? 1.290 6.370 10.519 1.00 93.62 102 GLU A C 1
ATOM 859 O O . GLU A 1 102 ? 0.952 5.484 9.729 1.00 93.62 102 GLU A O 1
ATOM 864 N N . MET A 1 103 ? 0.411 7.193 11.092 1.00 91.69 103 MET A N 1
ATOM 865 C CA . MET A 1 103 ? -1.007 7.183 10.752 1.00 91.69 103 MET A CA 1
ATOM 866 C C . MET A 1 103 ? -1.501 8.610 10.547 1.00 91.69 103 MET A C 1
ATOM 868 O O . MET A 1 103 ? -1.468 9.409 11.482 1.00 91.69 103 MET A O 1
ATOM 872 N N . ASP A 1 104 ? -1.972 8.895 9.338 1.00 90.00 104 ASP A N 1
ATOM 873 C CA . ASP A 1 104 ? -2.363 10.229 8.893 1.00 90.00 104 ASP A CA 1
ATOM 874 C C . ASP A 1 104 ? -3.848 10.262 8.527 1.00 90.00 104 ASP A C 1
ATOM 876 O O . ASP A 1 104 ? -4.359 9.347 7.874 1.00 90.00 104 ASP A O 1
ATOM 880 N N . ASP A 1 105 ? -4.544 11.329 8.920 1.00 86.94 105 ASP A N 1
ATOM 881 C CA . ASP A 1 105 ? -5.909 11.588 8.455 1.00 86.94 105 ASP A CA 1
ATOM 882 C C . ASP A 1 105 ? -5.860 11.973 6.971 1.00 86.94 105 ASP A C 1
ATOM 884 O O . ASP A 1 105 ? -5.150 12.907 6.585 1.00 86.94 105 ASP A O 1
ATOM 888 N N . MET A 1 106 ? -6.580 11.232 6.126 1.00 84.38 106 MET A N 1
ATOM 889 C CA . MET A 1 106 ? -6.639 11.532 4.693 1.00 84.38 106 MET A CA 1
ATOM 890 C C . MET A 1 106 ? -7.707 12.569 4.362 1.00 84.38 106 MET A C 1
ATOM 892 O O . MET A 1 106 ? -7.695 13.120 3.257 1.00 84.38 106 MET A O 1
ATOM 896 N N . ASP A 1 107 ? -8.621 12.845 5.290 1.00 75.00 107 ASP A N 1
ATOM 897 C CA . ASP A 1 107 ? -9.667 13.824 5.068 1.00 75.00 107 ASP A CA 1
ATOM 898 C C . ASP A 1 107 ? -9.131 15.231 5.342 1.00 75.00 107 ASP A C 1
ATOM 900 O O . ASP A 1 107 ? -8.714 15.595 6.443 1.00 75.00 107 ASP A O 1
ATOM 904 N N . THR A 1 108 ? -9.140 16.070 4.307 1.00 61.75 108 THR A N 1
ATOM 905 C CA . THR A 1 108 ? -8.757 17.474 4.442 1.00 61.75 108 THR A CA 1
ATOM 906 C C . THR A 1 108 ? -9.780 18.184 5.321 1.00 61.75 108 THR A C 1
ATOM 908 O O . THR A 1 108 ? -10.935 18.372 4.930 1.00 61.75 108 THR A O 1
ATOM 911 N N . CYS A 1 109 ? -9.352 18.564 6.522 1.00 53.16 109 CYS 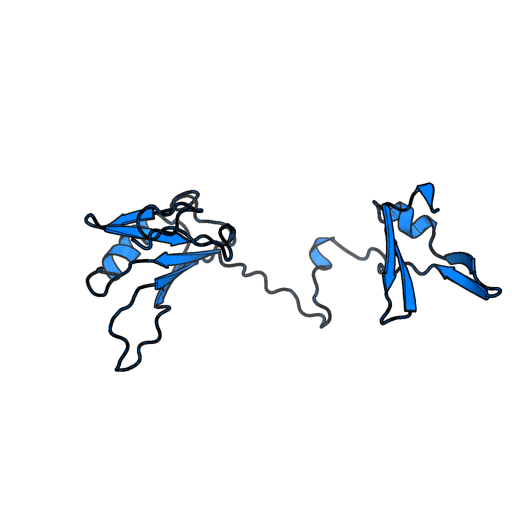A N 1
ATOM 912 C CA . CYS A 1 109 ? -10.147 19.281 7.509 1.00 53.16 109 CYS A CA 1
ATOM 913 C C . CYS A 1 109 ? -10.414 20.721 7.032 1.00 53.16 109 CYS A C 1
ATOM 915 O O . CYS A 1 109 ? -9.715 21.665 7.398 1.00 53.16 109 CYS A O 1
ATOM 917 N N . THR A 1 110 ? -11.397 20.896 6.148 1.00 58.09 110 THR A N 1
ATOM 918 C CA . THR A 1 110 ? -12.001 22.205 5.882 1.00 58.09 110 THR A CA 1
ATOM 919 C C . THR A 1 110 ? -13.010 22.522 6.992 1.00 58.09 110 THR A C 1
ATOM 921 O O . THR A 1 110 ? -13.527 21.596 7.619 1.00 58.09 110 THR A O 1
ATOM 924 N N . PRO A 1 111 ? -13.344 23.800 7.248 1.00 54.75 111 PRO A N 1
ATOM 925 C CA . PRO A 1 111 ? -14.373 24.171 8.229 1.00 54.75 111 PRO A CA 1
ATOM 926 C C . PRO A 1 111 ? -15.734 23.477 8.013 1.00 54.75 111 PRO A C 1
ATOM 928 O O . PRO A 1 111 ? -16.511 23.329 8.955 1.00 54.75 111 PRO A O 1
ATOM 931 N N . ASP A 1 112 ? -15.991 23.005 6.790 1.00 50.62 112 ASP A N 1
ATOM 932 C CA . ASP A 1 112 ? -17.197 22.274 6.392 1.00 50.62 112 ASP A CA 1
ATOM 933 C C . ASP A 1 112 ? -17.028 20.740 6.395 1.00 50.62 112 ASP A C 1
ATOM 935 O O . ASP A 1 112 ? -18.001 20.004 6.206 1.00 50.62 112 ASP A O 1
ATOM 939 N N . SER A 1 113 ? -15.816 20.228 6.629 1.00 50.38 113 SER A N 1
ATOM 940 C CA . SER A 1 113 ? -15.517 18.794 6.654 1.00 50.38 113 SER A CA 1
ATOM 941 C C . SER A 1 113 ? -15.931 18.191 7.998 1.00 50.38 113 SER A C 1
ATOM 943 O O . SER A 1 113 ? -15.255 18.314 9.018 1.00 50.38 113 SER A O 1
ATOM 945 N N . ARG A 1 114 ? -17.117 17.575 8.027 1.00 53.28 114 ARG A N 1
ATOM 946 C CA . ARG A 1 114 ? -17.768 17.101 9.264 1.00 53.28 114 ARG A CA 1
ATOM 947 C C . ARG A 1 114 ? -17.414 15.669 9.672 1.00 53.28 114 ARG A C 1
ATOM 949 O O . ARG A 1 114 ? -17.852 15.227 10.738 1.00 53.28 114 ARG A O 1
ATOM 956 N N . THR A 1 115 ? -16.659 14.933 8.862 1.00 60.34 115 THR A N 1
ATOM 957 C CA . THR A 1 115 ? -16.402 13.506 9.087 1.00 60.34 115 THR A CA 1
ATOM 958 C C . THR A 1 115 ? -15.037 13.106 8.545 1.00 60.34 115 THR A C 1
ATOM 960 O O . THR A 1 115 ? -14.871 13.074 7.332 1.00 60.34 115 THR A O 1
ATOM 963 N N . SER A 1 116 ? -14.110 12.736 9.434 1.00 64.88 116 SER A N 1
ATOM 964 C CA . SER A 1 116 ? -13.044 11.812 9.044 1.00 64.88 116 SER A CA 1
ATOM 965 C C . SER A 1 116 ? -13.681 10.437 8.816 1.00 64.88 116 SER A C 1
ATOM 967 O O . SER A 1 116 ? -14.614 10.042 9.531 1.00 64.88 116 SER A O 1
ATOM 969 N N . THR A 1 117 ? -13.262 9.770 7.755 1.00 79.19 117 THR A N 1
ATOM 970 C CA . THR A 1 117 ? -13.804 8.519 7.230 1.00 79.19 117 THR A CA 1
ATOM 971 C C . THR A 1 117 ? -12.701 7.600 6.725 1.00 79.19 117 THR A C 1
ATOM 973 O O . THR A 1 117 ? -12.921 6.383 6.703 1.00 79.19 117 THR A O 1
ATOM 976 N N . VAL A 1 118 ? -11.524 8.148 6.388 1.00 88.38 118 VAL A N 1
ATOM 977 C CA . VAL A 1 118 ? -10.359 7.391 5.916 1.00 88.38 118 VAL A CA 1
ATOM 978 C C . VAL A 1 118 ? -9.072 7.894 6.567 1.00 88.38 118 VAL A C 1
ATOM 980 O O . VAL A 1 118 ? -8.766 9.080 6.533 1.00 88.38 118 VAL A O 1
ATOM 983 N N . TRP A 1 119 ? -8.287 6.969 7.117 1.00 91.50 119 TRP A N 1
ATOM 984 C CA . TRP A 1 119 ? -6.915 7.235 7.557 1.00 91.50 119 TRP A CA 1
ATOM 985 C C . TRP A 1 119 ? -5.936 6.383 6.771 1.00 91.50 119 TRP A C 1
ATOM 987 O O . TRP A 1 119 ? -6.244 5.255 6.390 1.00 91.50 119 TRP A O 1
ATOM 997 N N . LYS A 1 120 ? -4.730 6.897 6.578 1.00 92.62 120 LYS A N 1
ATOM 998 C CA . LYS A 1 120 ? -3.626 6.174 5.966 1.00 92.62 120 LYS A CA 1
ATOM 999 C C . LYS A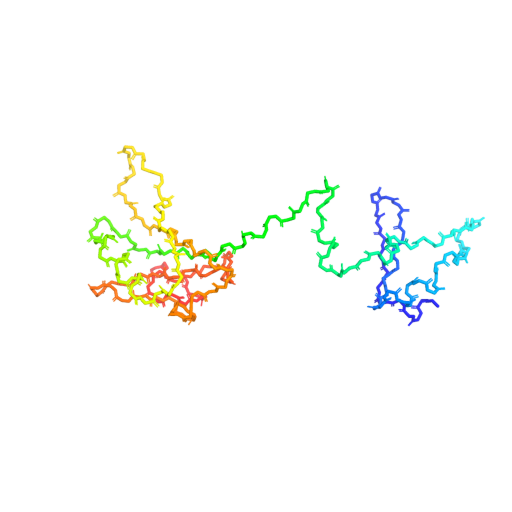 1 120 ? -2.685 5.680 7.048 1.00 92.62 120 LYS A C 1
ATOM 1001 O O . LYS A 1 120 ? -2.192 6.480 7.829 1.00 92.62 120 LYS A O 1
ATOM 1006 N N . LEU A 1 121 ? -2.407 4.384 7.067 1.00 94.12 121 LEU A N 1
ATOM 1007 C CA . LEU A 1 121 ? -1.307 3.801 7.824 1.00 94.12 121 LEU A CA 1
ATOM 1008 C C . LEU A 1 121 ? -0.124 3.590 6.884 1.00 94.12 121 LEU A C 1
ATOM 1010 O O . LEU A 1 121 ? -0.259 2.904 5.872 1.00 94.12 121 LEU A O 1
ATOM 1014 N N . THR A 1 122 ? 1.025 4.150 7.239 1.00 93.19 122 THR A N 1
ATOM 1015 C CA . THR A 1 122 ? 2.273 4.057 6.480 1.00 93.19 122 THR A CA 1
ATOM 1016 C C . THR A 1 122 ? 3.296 3.300 7.319 1.00 93.19 122 THR A C 1
ATOM 1018 O O . THR A 1 122 ? 3.831 3.833 8.289 1.00 93.19 122 THR A O 1
ATOM 1021 N N . ASP A 1 123 ? 3.553 2.041 6.974 1.00 90.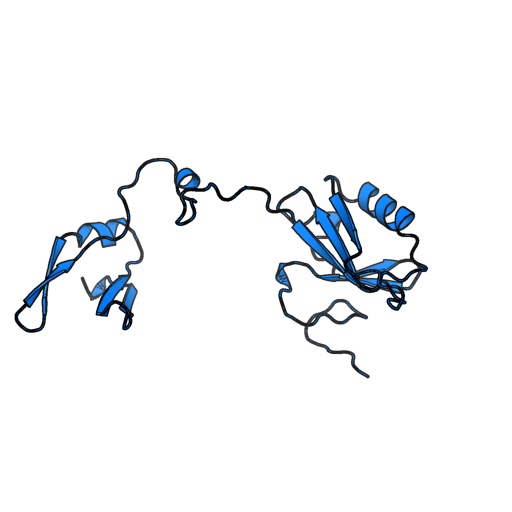38 123 ASP A N 1
ATOM 1022 C CA . ASP A 1 123 ? 4.578 1.225 7.625 1.00 90.38 123 ASP A CA 1
ATOM 1023 C C . ASP A 1 123 ? 5.962 1.533 7.037 1.00 90.38 123 ASP A C 1
ATOM 1025 O O . ASP A 1 123 ? 6.131 1.627 5.819 1.00 90.38 123 ASP A O 1
ATOM 1029 N N . GLN A 1 124 ? 6.974 1.664 7.895 1.00 87.81 124 GLN A N 1
ATOM 1030 C CA . GLN A 1 124 ? 8.355 1.859 7.460 1.00 87.81 124 GLN A CA 1
ATOM 1031 C C . GLN A 1 124 ? 8.926 0.643 6.719 1.00 87.81 124 GLN A C 1
ATOM 1033 O O . GLN A 1 124 ? 9.892 0.796 5.965 1.00 87.81 124 GLN A O 1
ATOM 1038 N N . ALA A 1 125 ? 8.343 -0.544 6.903 1.00 84.62 125 ALA A N 1
ATOM 1039 C CA . ALA A 1 125 ? 8.672 -1.715 6.101 1.00 84.62 125 ALA A CA 1
ATOM 1040 C C . ALA A 1 125 ? 8.059 -1.655 4.692 1.00 84.62 125 ALA A C 1
ATOM 1042 O O . ALA A 1 125 ? 7.029 -1.032 4.451 1.00 84.62 125 ALA A O 1
ATOM 1043 N N . ALA A 1 126 ? 8.693 -2.357 3.749 1.00 82.38 126 ALA A N 1
ATOM 1044 C CA . ALA A 1 126 ? 8.231 -2.458 2.360 1.00 82.38 126 ALA A CA 1
ATOM 1045 C C . ALA A 1 126 ? 7.181 -3.540 2.115 1.00 82.38 126 ALA A C 1
ATOM 1047 O O . ALA A 1 126 ? 6.638 -3.647 1.012 1.00 82.38 126 ALA A O 1
ATOM 1048 N N . GLU A 1 127 ? 6.909 -4.346 3.131 1.00 84.00 127 GLU A N 1
ATOM 1049 C CA . GLU A 1 127 ? 5.986 -5.464 3.076 1.00 84.00 127 GLU A CA 1
ATOM 1050 C C . GLU A 1 127 ? 4.808 -5.214 4.008 1.00 84.00 127 GLU A C 1
ATOM 1052 O O . GLU A 1 127 ? 4.877 -4.393 4.916 1.00 84.00 127 GLU A O 1
ATOM 1057 N N . CYS A 1 128 ? 3.712 -5.933 3.774 1.00 85.12 128 CYS A N 1
ATOM 1058 C CA . CYS A 1 128 ? 2.566 -5.873 4.670 1.00 85.12 128 CYS A CA 1
ATOM 1059 C C . CYS A 1 128 ? 2.984 -6.334 6.072 1.00 85.12 128 CYS A C 1
ATOM 1061 O O . CYS A 1 128 ? 3.512 -7.454 6.158 1.00 85.12 128 CYS A O 1
ATOM 1063 N N . PRO A 1 129 ? 2.659 -5.572 7.139 1.00 88.62 129 PRO A N 1
ATOM 1064 C CA . PRO A 1 129 ? 2.773 -6.054 8.507 1.00 88.62 129 PRO A CA 1
ATOM 1065 C C . PRO A 1 129 ? 2.157 -7.445 8.632 1.00 88.62 129 PRO A C 1
ATOM 1067 O O . PRO A 1 129 ? 1.021 -7.647 8.190 1.00 88.62 129 PRO A O 1
ATOM 1070 N N . ASP A 1 130 ? 2.876 -8.391 9.240 1.00 89.12 130 ASP A N 1
ATOM 1071 C CA . ASP A 1 130 ? 2.400 -9.773 9.394 1.00 89.12 130 ASP A CA 1
ATOM 1072 C C . ASP A 1 130 ? 1.021 -9.817 10.060 1.00 89.12 130 ASP A C 1
ATOM 1074 O O . ASP A 1 130 ? 0.141 -10.552 9.617 1.00 89.12 130 ASP A O 1
ATOM 1078 N N . PHE A 1 131 ? 0.807 -8.957 11.061 1.00 91.00 131 PHE A N 1
ATOM 1079 C CA . PHE A 1 131 ? -0.464 -8.828 11.767 1.00 91.00 131 PHE A CA 1
ATOM 1080 C C . PHE A 1 131 ? -1.634 -8.462 10.850 1.00 91.00 131 PHE A C 1
ATOM 1082 O O . PHE A 1 131 ? -2.729 -8.974 11.035 1.00 91.00 131 PHE A O 1
ATOM 1089 N N . LEU A 1 132 ? -1.418 -7.600 9.853 1.00 90.69 132 LEU A N 1
ATOM 1090 C CA . LEU A 1 132 ? -2.475 -7.134 8.951 1.00 90.69 132 LEU A CA 1
ATOM 1091 C C . LEU A 1 132 ? -2.581 -7.982 7.679 1.00 90.69 132 LEU A C 1
ATOM 1093 O O . LEU A 1 132 ? -3.462 -7.754 6.851 1.00 90.69 132 LEU A O 1
ATOM 1097 N N . ARG A 1 133 ? -1.706 -8.976 7.492 1.00 88.75 133 ARG A N 1
ATOM 1098 C CA . ARG A 1 133 ? -1.672 -9.779 6.269 1.00 88.75 133 ARG A CA 1
ATOM 1099 C C . ARG A 1 133 ? -2.966 -10.581 6.112 1.00 88.75 133 ARG A C 1
ATOM 1101 O O . ARG A 1 133 ? -3.272 -11.470 6.898 1.00 88.75 133 ARG A O 1
ATOM 1108 N N . GLY A 1 134 ? -3.713 -10.281 5.050 1.00 85.62 134 GLY A N 1
ATOM 1109 C CA . GLY A 1 134 ? -4.983 -10.948 4.742 1.00 85.62 134 GLY A CA 1
ATOM 1110 C C . GLY A 1 134 ? -6.167 -10.479 5.592 1.00 85.62 134 GLY A C 1
ATOM 1111 O O . GLY A 1 134 ? -7.278 -10.976 5.404 1.00 85.62 134 GLY A O 1
ATOM 1112 N N . ILE A 1 135 ? -5.969 -9.508 6.489 1.00 90.25 135 ILE A N 1
ATOM 1113 C CA . ILE A 1 135 ? -7.052 -8.921 7.273 1.00 90.25 135 ILE A CA 1
ATOM 1114 C C . ILE A 1 135 ? -7.716 -7.825 6.447 1.00 90.25 135 ILE A C 1
ATOM 1116 O O . ILE A 1 135 ? -7.134 -6.787 6.178 1.00 90.25 135 ILE A O 1
ATOM 1120 N N . VAL A 1 136 ? -8.979 -8.030 6.086 1.00 90.19 136 VAL A N 1
ATOM 1121 C CA . VAL A 1 136 ? -9.757 -7.034 5.329 1.00 90.19 136 VAL A CA 1
ATOM 1122 C C . VAL A 1 136 ? -10.600 -6.117 6.218 1.00 90.19 136 VAL A C 1
ATOM 1124 O O . VAL A 1 136 ? -11.139 -5.119 5.741 1.00 90.19 136 VAL A O 1
ATOM 1127 N N . ARG A 1 137 ? -10.750 -6.451 7.509 1.00 92.38 137 ARG A N 1
ATOM 1128 C CA . ARG A 1 137 ? -11.452 -5.620 8.497 1.00 92.38 137 ARG A CA 1
ATOM 1129 C C . ARG A 1 137 ? -11.032 -5.911 9.938 1.00 92.38 137 ARG A C 1
ATOM 1131 O O . ARG A 1 137 ? -10.766 -7.061 10.279 1.00 92.38 137 ARG A O 1
ATOM 1138 N N . ILE A 1 138 ? -11.098 -4.894 10.792 1.00 91.81 138 ILE A N 1
ATOM 1139 C CA . ILE A 1 138 ? -10.945 -4.982 12.250 1.00 91.81 138 ILE A CA 1
ATOM 1140 C C . ILE A 1 138 ? -12.283 -4.614 12.895 1.00 91.81 138 ILE A C 1
ATOM 1142 O O . ILE A 1 138 ? -12.871 -3.586 12.567 1.00 91.81 138 ILE A O 1
ATOM 1146 N N . MET A 1 139 ? -12.784 -5.437 13.816 1.00 90.38 139 MET A N 1
ATOM 1147 C CA . MET A 1 139 ? -13.986 -5.103 14.586 1.00 90.38 139 MET A CA 1
ATOM 1148 C C . MET A 1 139 ? -13.601 -4.242 15.792 1.00 90.38 139 MET A C 1
ATOM 1150 O O . MET A 1 139 ? -13.131 -4.756 16.802 1.00 90.38 139 MET A O 1
ATOM 1154 N N . TRP A 1 140 ? -13.818 -2.934 15.691 1.00 89.88 140 TRP A N 1
ATOM 1155 C CA . TRP A 1 140 ? -13.494 -1.957 16.726 1.00 89.88 140 TRP A CA 1
ATOM 1156 C C . TRP A 1 140 ? -14.756 -1.536 17.481 1.00 89.88 140 TRP A C 1
ATOM 1158 O O . TRP A 1 140 ? -15.628 -0.874 16.919 1.00 89.88 140 TRP A O 1
ATOM 1168 N N . TYR A 1 141 ? -14.898 -1.968 18.739 1.00 87.56 141 TYR A N 1
ATOM 1169 C CA . TYR A 1 141 ? -16.086 -1.714 19.577 1.00 87.56 141 TYR A CA 1
ATOM 1170 C C . TYR A 1 141 ? -17.426 -1.959 18.847 1.00 87.56 141 TYR A C 1
ATOM 1172 O O . TYR A 1 141 ? -18.354 -1.153 18.904 1.00 87.56 141 TYR A O 1
ATOM 1180 N N . GLY A 1 142 ? -17.517 -3.071 18.109 1.00 83.62 142 GLY A N 1
ATOM 1181 C CA . GLY A 1 142 ? -18.721 -3.457 17.362 1.00 83.62 142 GLY A CA 1
ATOM 1182 C C . GLY A 1 142 ? -18.882 -2.800 15.985 1.00 83.62 142 GLY A C 1
ATOM 1183 O O . GLY A 1 142 ? -19.856 -3.092 15.294 1.00 83.62 142 GLY A O 1
ATOM 1184 N N . ARG A 1 143 ? -17.935 -1.962 15.542 1.00 85.50 143 ARG A N 1
ATOM 1185 C CA . ARG A 1 143 ? -17.932 -1.336 14.209 1.00 85.50 143 ARG A CA 1
ATOM 1186 C C . ARG A 1 143 ? -16.808 -1.902 13.335 1.00 85.50 143 ARG A C 1
ATOM 1188 O O . ARG A 1 143 ? -15.693 -2.056 13.827 1.00 85.50 143 ARG A O 1
ATOM 1195 N N . PRO A 1 144 ? -17.057 -2.213 12.053 1.00 88.88 144 PRO A N 1
ATOM 1196 C CA . PRO A 1 144 ? -16.003 -2.673 11.159 1.00 88.88 144 PRO A CA 1
ATOM 1197 C C . PRO A 1 144 ? -15.158 -1.489 10.670 1.00 88.88 144 PRO A C 1
ATOM 1199 O O . PRO A 1 144 ? -15.667 -0.616 9.970 1.00 88.88 144 PRO A O 1
ATOM 1202 N N . LEU A 1 145 ? -13.866 -1.492 10.988 1.00 92.44 145 LEU A N 1
ATOM 1203 C CA . LEU A 1 145 ? -12.856 -0.698 10.292 1.00 92.44 145 LEU A CA 1
ATOM 1204 C C . LEU A 1 145 ? -12.374 -1.517 9.099 1.00 92.44 145 LEU A C 1
ATOM 1206 O O . LEU A 1 145 ? -11.917 -2.644 9.288 1.00 92.44 145 LEU A O 1
ATOM 1210 N N . VAL A 1 146 ? -12.519 -1.008 7.880 1.00 92.12 146 VAL A N 1
ATOM 1211 C CA . VAL A 1 146 ? -12.174 -1.768 6.667 1.00 92.12 146 VAL A CA 1
ATOM 1212 C C . VAL A 1 146 ? -10.764 -1.417 6.225 1.00 92.12 146 VAL A C 1
ATOM 1214 O O . VAL A 1 146 ? -10.436 -0.244 6.095 1.00 92.12 146 VAL A O 1
ATOM 1217 N N . LEU A 1 147 ? -9.940 -2.440 5.998 1.00 93.12 147 LEU A N 1
ATOM 1218 C CA . LEU A 1 147 ? -8.549 -2.290 5.585 1.00 93.12 147 LEU A CA 1
ATOM 1219 C C . LEU A 1 147 ? -8.434 -2.525 4.084 1.00 93.12 147 LEU A C 1
ATOM 1221 O O . LEU A 1 147 ? -8.698 -3.630 3.594 1.00 93.12 147 LEU A O 1
ATOM 1225 N N . LYS A 1 148 ? -8.006 -1.496 3.360 1.00 91.12 148 LYS A N 1
ATOM 1226 C CA . LYS A 1 148 ? -7.728 -1.576 1.932 1.00 91.12 148 LYS A CA 1
ATOM 1227 C C . LYS A 1 148 ? -6.227 -1.604 1.712 1.00 91.12 148 LYS A C 1
ATOM 1229 O O . LYS A 1 148 ? -5.520 -0.611 1.865 1.00 91.12 148 LYS A O 1
ATOM 1234 N N . HIS A 1 149 ? -5.758 -2.785 1.338 1.00 90.06 149 HIS A N 1
ATOM 1235 C CA . HIS A 1 149 ? -4.365 -3.024 0.999 1.00 90.06 149 HIS A CA 1
ATOM 1236 C C . HIS A 1 149 ? -4.036 -2.551 -0.427 1.00 90.06 149 HIS A C 1
ATOM 1238 O O . HIS A 1 149 ? -4.912 -2.585 -1.297 1.00 90.06 149 HIS A O 1
ATOM 1244 N N . PRO A 1 150 ? -2.759 -2.260 -0.741 1.00 86.56 150 PRO A N 1
ATOM 1245 C CA . PRO A 1 150 ? -2.336 -1.817 -2.071 1.00 86.56 150 PRO A CA 1
ATOM 1246 C C . PRO A 1 150 ? -2.722 -2.780 -3.200 1.00 86.56 150 PRO A C 1
ATOM 1248 O O . PRO A 1 150 ? -3.044 -2.348 -4.304 1.00 86.56 150 PRO A O 1
ATOM 1251 N N . PHE A 1 151 ? -2.738 -4.094 -2.934 1.00 80.69 151 PHE A N 1
ATOM 1252 C CA . PHE A 1 151 ? -3.084 -5.109 -3.937 1.00 80.69 151 PHE A CA 1
ATOM 1253 C C . PHE A 1 151 ? -4.561 -5.076 -4.360 1.00 80.69 151 PHE A C 1
ATOM 1255 O O . PHE A 1 151 ? -4.903 -5.602 -5.420 1.00 80.69 151 PHE A O 1
ATOM 1262 N N . VAL A 1 152 ? -5.443 -4.473 -3.553 1.00 80.94 152 VAL A N 1
ATOM 1263 C CA . VAL A 1 152 ? -6.847 -4.241 -3.927 1.00 80.94 152 VAL A CA 1
ATOM 1264 C C . VAL A 1 152 ? -6.918 -3.249 -5.093 1.00 80.94 152 VAL A C 1
ATOM 1266 O O . VAL A 1 152 ? -7.770 -3.384 -5.978 1.00 80.94 152 VAL A O 1
ATOM 1269 N N . GLY A 1 153 ? -5.982 -2.296 -5.137 1.00 79.44 153 GLY A N 1
ATOM 1270 C CA . GLY A 1 153 ? -5.881 -1.289 -6.183 1.00 79.44 153 GLY A CA 1
ATOM 1271 C C . GLY A 1 153 ? -7.171 -0.465 -6.310 1.00 79.44 153 GLY A C 1
ATOM 1272 O O . GLY A 1 153 ? -7.751 -0.076 -5.295 1.00 79.44 153 GLY A O 1
ATOM 1273 N N . PRO A 1 154 ? -7.657 -0.203 -7.538 1.00 76.19 154 PRO A N 1
ATOM 1274 C CA . PRO A 1 154 ? -8.855 0.606 -7.768 1.00 76.19 154 PRO A CA 1
ATOM 1275 C C . PRO A 1 154 ? -10.172 -0.155 -7.533 1.00 76.19 154 PRO A C 1
ATOM 1277 O O . PRO A 1 154 ? -11.243 0.370 -7.829 1.00 76.19 154 PRO A O 1
ATOM 1280 N N . ARG A 1 155 ? -10.130 -1.411 -7.068 1.00 77.38 155 ARG A N 1
ATOM 1281 C CA . ARG A 1 155 ? -11.344 -2.215 -6.879 1.00 77.38 155 ARG A CA 1
ATOM 1282 C C . ARG A 1 155 ? -12.142 -1.704 -5.682 1.00 77.38 155 ARG A C 1
ATOM 1284 O O . ARG A 1 155 ? -11.579 -1.364 -4.645 1.00 77.38 155 ARG A O 1
ATOM 1291 N N . LEU A 1 156 ? -13.466 -1.717 -5.819 1.00 78.69 156 LEU A N 1
ATOM 1292 C CA . LEU A 1 156 ? -14.378 -1.361 -4.737 1.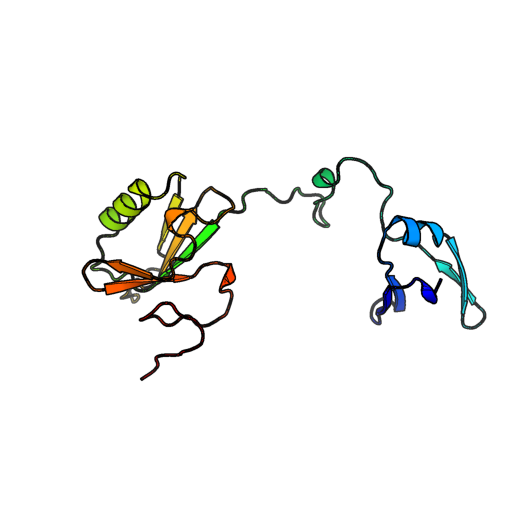00 78.69 156 LEU A CA 1
ATOM 1293 C C . LEU A 1 156 ? -14.418 -2.478 -3.691 1.00 78.69 156 LEU A C 1
ATOM 1295 O O . LEU A 1 156 ? -14.733 -3.634 -3.996 1.00 78.69 156 LEU A O 1
ATOM 1299 N N . GLN A 1 157 ? -14.108 -2.102 -2.456 1.00 84.00 157 GLN A N 1
ATOM 1300 C CA . GLN A 1 157 ? -14.191 -2.952 -1.280 1.00 84.00 157 GLN A CA 1
ATOM 1301 C C . GLN A 1 157 ? -15.453 -2.590 -0.495 1.00 84.00 157 GLN A C 1
ATOM 1303 O O . GLN A 1 157 ? -15.765 -1.416 -0.300 1.00 84.00 157 GLN A O 1
ATOM 1308 N N . CYS A 1 158 ? -16.206 -3.593 -0.054 1.00 84.88 158 CYS A N 1
ATOM 1309 C CA . CYS A 1 158 ? -17.418 -3.361 0.720 1.00 84.88 158 CYS A CA 1
ATOM 1310 C C . CYS A 1 158 ? -17.078 -2.771 2.096 1.00 84.88 158 CYS A C 1
ATOM 1312 O O . CYS A 1 158 ? -16.417 -3.427 2.900 1.00 84.88 158 CYS A O 1
ATOM 1314 N N . LEU A 1 159 ? -17.612 -1.590 2.422 1.00 85.31 159 LEU A N 1
ATOM 1315 C CA . LEU A 1 159 ? -17.361 -0.915 3.705 1.00 85.31 159 LEU A CA 1
ATOM 1316 C C . LEU A 1 159 ? -17.973 -1.628 4.927 1.00 85.31 159 LEU A C 1
ATOM 1318 O O . LEU A 1 159 ? -17.728 -1.228 6.061 1.00 85.31 159 LEU A O 1
ATOM 1322 N N . ARG A 1 160 ? -18.754 -2.699 4.727 1.00 82.44 160 ARG A N 1
ATOM 1323 C CA . ARG A 1 160 ? -19.351 -3.500 5.810 1.00 82.44 160 ARG A CA 1
ATOM 1324 C C . ARG A 1 160 ? -18.589 -4.795 6.095 1.00 82.44 160 ARG A C 1
ATOM 1326 O O . ARG A 1 160 ? -18.431 -5.184 7.254 1.00 82.44 160 ARG A O 1
ATOM 1333 N N . CYS A 1 161 ? -18.150 -5.497 5.050 1.00 83.88 161 CYS A N 1
ATOM 1334 C CA . CYS A 1 161 ? -17.499 -6.805 5.184 1.00 83.88 161 CYS A CA 1
ATOM 1335 C C . CYS A 1 161 ? -16.031 -6.834 4.744 1.00 83.88 161 CYS A C 1
ATOM 1337 O O . CYS A 1 161 ? -15.352 -7.807 5.048 1.00 83.88 161 CYS A O 1
ATOM 1339 N N . GLY A 1 162 ? -15.533 -5.801 4.065 1.00 82.69 162 GLY A N 1
ATOM 1340 C CA . GLY A 1 162 ? -14.165 -5.749 3.549 1.00 82.69 162 GLY A CA 1
ATOM 1341 C C . GLY A 1 162 ? -13.917 -6.624 2.312 1.00 82.69 162 GLY A C 1
ATOM 1342 O O . GLY A 1 162 ? -12.797 -6.667 1.821 1.00 82.69 162 GLY A O 1
ATOM 1343 N N . MET A 1 163 ? -14.920 -7.325 1.776 1.00 84.62 163 MET A N 1
ATOM 1344 C CA . MET A 1 163 ? -14.745 -8.174 0.589 1.00 84.62 163 MET A CA 1
ATOM 1345 C C . MET A 1 163 ? -14.885 -7.379 -0.714 1.00 84.62 163 MET A C 1
ATOM 1347 O O . MET A 1 163 ? -15.549 -6.341 -0.763 1.00 84.62 163 MET A O 1
ATOM 1351 N N . LEU A 1 164 ? -14.268 -7.892 -1.780 1.00 82.06 164 LEU A N 1
ATOM 1352 C CA . LEU A 1 164 ? -14.384 -7.352 -3.135 1.00 82.06 164 LEU A CA 1
ATOM 1353 C C . LEU A 1 164 ? -15.634 -7.895 -3.835 1.00 82.06 164 LEU A C 1
ATOM 1355 O O . LEU A 1 164 ? -16.010 -9.044 -3.624 1.00 82.06 164 LEU A O 1
ATOM 1359 N N . GLY A 1 165 ? -16.225 -7.095 -4.725 1.00 67.75 165 GLY A N 1
ATOM 1360 C CA . GLY A 1 165 ? -17.253 -7.572 -5.662 1.00 67.75 165 GLY A CA 1
ATOM 1361 C C . GLY A 1 165 ? -18.704 -7.421 -5.204 1.00 67.75 165 GLY A C 1
ATOM 1362 O O . GLY A 1 165 ? -19.604 -7.834 -5.931 1.00 67.75 165 GLY A O 1
ATOM 1363 N N . HIS A 1 166 ? -18.957 -6.798 -4.049 1.00 64.69 166 HIS A N 1
ATOM 1364 C CA . HIS A 1 166 ? -20.310 -6.430 -3.628 1.00 64.69 166 HIS A CA 1
ATOM 1365 C C . HIS A 1 166 ? -20.327 -4.957 -3.220 1.00 64.69 166 HIS A C 1
ATOM 1367 O O . HIS A 1 166 ? -19.820 -4.577 -2.164 1.00 64.69 166 HIS A O 1
ATOM 1373 N N . THR A 1 167 ? -20.892 -4.111 -4.076 1.00 54.31 167 THR A N 1
ATOM 1374 C CA . THR A 1 167 ? -21.258 -2.741 -3.724 1.00 54.31 167 THR A CA 1
ATOM 1375 C C . THR A 1 167 ? -22.486 -2.822 -2.832 1.00 54.31 167 THR A C 1
ATOM 1377 O O . THR A 1 167 ? -23.591 -2.980 -3.336 1.00 54.31 167 THR A O 1
ATOM 1380 N N . LEU A 1 168 ? -22.333 -2.746 -1.510 1.00 51.78 168 LEU A N 1
ATOM 1381 C CA . LEU A 1 168 ? -23.493 -2.433 -0.675 1.00 51.78 168 LEU A CA 1
ATOM 1382 C C . LEU A 1 168 ? -23.803 -0.942 -0.836 1.00 51.78 168 LEU A C 1
ATOM 1384 O O . LEU A 1 168 ? -23.433 -0.124 -0.001 1.00 51.78 168 LEU A O 1
ATOM 1388 N N . ALA A 1 169 ? -24.459 -0.612 -1.943 1.00 41.94 169 ALA A N 1
ATOM 1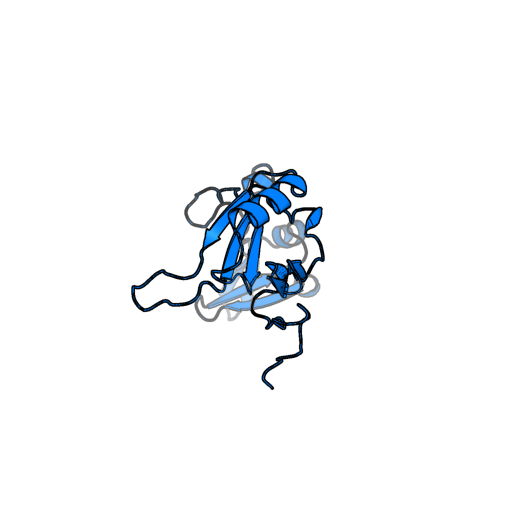389 C CA . ALA A 1 169 ? -25.402 0.485 -1.987 1.00 41.94 169 ALA A CA 1
ATOM 1390 C C . ALA A 1 169 ? -26.790 -0.163 -2.006 1.00 41.94 169 ALA A C 1
ATOM 1392 O O . ALA A 1 169 ? -27.219 -0.618 -3.058 1.00 41.94 169 ALA A O 1
ATOM 1393 N N . LEU A 1 170 ? -27.401 -0.209 -0.815 1.00 38.22 170 LEU A N 1
ATOM 1394 C CA . LEU A 1 170 ? -28.805 -0.535 -0.517 1.00 38.22 170 LEU A CA 1
ATOM 1395 C C . LEU A 1 170 ? -29.300 -1.930 -0.937 1.00 38.22 170 LEU A C 1
ATOM 1397 O O . LEU A 1 170 ? -29.578 -2.165 -2.128 1.00 38.22 170 LEU A O 1
#

Sequence (170 aa):
MLSLAKTISYNHVQRSLHFFFFDRATARSFQAVQVPFHRMVYRLLNVHRPDTGSVWGRQLRRDGTRVTAQRHYEIEIYNITRFTDVGRLVAYLQQHIATKFEMDDMDTCTPDSRTSTVWKLTDQAAECPDFLRGIVRIMWYGRPLVLKHPFVGPRLQCLRCGMLGHTLAL

Radius of gyration: 25.53 Å; chains: 1; bounding box: 57×43×73 Å

pLDDT: mean 78.98, std 14.15, range [38.22, 94.56]

Organism: Phytophthora infestans (strain T30-4) (NCBI:txid403677)